Protein AF-Q8DTS2-F1 (afdb_monomer_lite)

Sequence (85 aa):
MTVSFEGVSYVSTSFVNSAFIHLLENFIFNTIKAKLSFIKSTIQINKLIKERFVFESLPSCLRNFPISLYCKNSEQIGAAQSFLL

InterPro domains:
  IPR025474 Domain of unknown function DUF4325 [PF14213] (2-40)

pLDDT: mean 76.59, std 16.84, range [37.47, 96.38]

Organism: Streptococcus mutans serotype c (strain ATCC 700610 / UA159) (NCBI:txid210007)

Foldseek 3Di:
DEDECVVPPDDDLVRLCVPPLVVVVPDQLVVCVVVYYYPNDDPVVVVSNVLVSVLSNDDPVCNVDDSVVQDDDPPDSPPVVVVPD

Radius of gyration: 13.73 Å; chains: 1; bounding box: 32×29×27 Å

Structure (mmCIF, N/CA/C/O backbone):
data_AF-Q8DTS2-F1
#
_entry.id   AF-Q8DTS2-F1
#
loop_
_atom_site.group_PDB
_atom_site.id
_atom_site.type_symbol
_atom_site.label_atom_id
_atom_site.label_alt_id
_atom_site.label_comp_id
_atom_site.label_asym_id
_atom_site.label_entity_id
_atom_site.label_seq_id
_atom_site.pdbx_PDB_ins_code
_atom_site.Cartn_x
_atom_site.Cartn_y
_atom_site.Cartn_z
_atom_site.occupancy
_atom_site.B_iso_or_equiv
_atom_site.auth_seq_id
_atom_site.auth_comp_id
_atom_site.auth_asym_id
_atom_site.auth_atom_id
_atom_site.pdbx_PDB_model_num
ATOM 1 N N . MET A 1 1 ? -10.300 -6.305 -8.997 1.00 86.06 1 MET A N 1
ATOM 2 C CA . MET A 1 1 ? -10.133 -7.329 -7.945 1.00 86.06 1 MET A CA 1
ATOM 3 C C . MET A 1 1 ? -9.986 -6.622 -6.614 1.00 86.06 1 MET A C 1
ATOM 5 O O . MET A 1 1 ? -9.345 -5.578 -6.558 1.00 86.06 1 MET A O 1
ATOM 9 N N . THR A 1 2 ? -10.602 -7.161 -5.568 1.00 89.81 2 THR A N 1
ATOM 10 C CA . THR A 1 2 ? -10.743 -6.455 -4.294 1.00 89.81 2 THR A CA 1
ATOM 11 C C . THR A 1 2 ? -10.173 -7.291 -3.159 1.00 89.81 2 THR A C 1
ATOM 13 O O . THR A 1 2 ? -10.470 -8.479 -3.068 1.00 89.81 2 THR A O 1
ATOM 16 N N . VAL A 1 3 ? -9.370 -6.667 -2.300 1.00 89.50 3 VAL A N 1
ATOM 17 C CA . VAL A 1 3 ? -8.797 -7.278 -1.097 1.00 89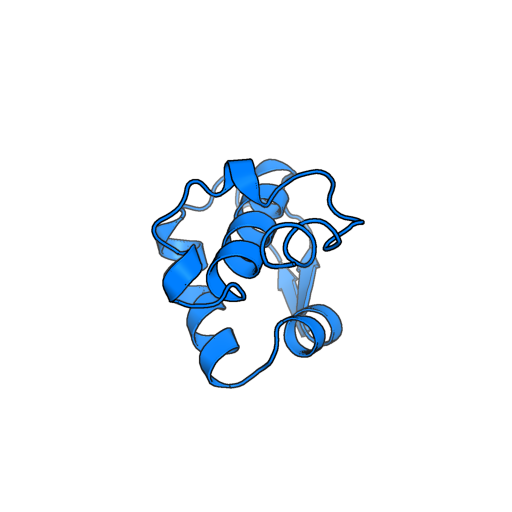.50 3 VAL A CA 1
ATOM 18 C C . VAL A 1 3 ? -9.441 -6.622 0.121 1.00 89.50 3 VAL A C 1
ATOM 20 O O . VAL A 1 3 ? -9.370 -5.403 0.287 1.00 89.50 3 VAL A O 1
ATOM 23 N N . SER A 1 4 ? -10.105 -7.431 0.945 1.00 93.12 4 SER A N 1
ATOM 24 C CA . SER A 1 4 ? -10.779 -6.984 2.166 1.00 93.12 4 SER A CA 1
ATOM 25 C C . SER A 1 4 ? -9.881 -7.179 3.381 1.00 93.12 4 SER A C 1
ATOM 27 O O . SER A 1 4 ? -9.336 -8.263 3.567 1.00 93.12 4 SER A O 1
ATOM 29 N N . PHE A 1 5 ? -9.775 -6.151 4.221 1.00 93.81 5 PHE A N 1
ATOM 30 C CA . PHE A 1 5 ? -9.099 -6.209 5.524 1.00 93.81 5 PHE A CA 1
ATOM 31 C C . PHE A 1 5 ? -10.085 -6.273 6.699 1.00 93.81 5 PHE A C 1
ATOM 33 O O . PHE A 1 5 ? -9.776 -5.859 7.813 1.00 93.81 5 PHE A O 1
ATOM 40 N N . GLU A 1 6 ? -11.290 -6.789 6.461 1.00 96.31 6 GLU A N 1
ATOM 41 C CA . GLU A 1 6 ? -12.296 -6.958 7.507 1.00 96.31 6 GLU A CA 1
ATOM 42 C C . GLU A 1 6 ? -11.765 -7.784 8.683 1.00 96.31 6 GLU A C 1
ATOM 44 O O . GLU A 1 6 ? -11.234 -8.876 8.499 1.00 96.31 6 GLU A O 1
ATOM 49 N N . GLY A 1 7 ? -11.886 -7.241 9.897 1.00 96.38 7 GLY A N 1
ATOM 50 C CA . GLY A 1 7 ? -11.363 -7.874 11.110 1.00 96.38 7 GLY A CA 1
ATOM 51 C C . GLY A 1 7 ? -9.837 -7.812 11.266 1.00 96.38 7 GLY A C 1
ATOM 52 O O . GLY A 1 7 ? -9.324 -8.261 12.288 1.00 96.38 7 GLY A O 1
ATOM 53 N N . VAL A 1 8 ? -9.101 -7.229 10.312 1.00 94.44 8 VAL A N 1
ATOM 54 C CA . VAL A 1 8 ? -7.641 -7.085 10.381 1.00 94.44 8 VAL A CA 1
ATOM 55 C C . VAL A 1 8 ? -7.282 -5.706 10.927 1.00 94.44 8 VAL A C 1
ATOM 57 O O . VAL A 1 8 ? -7.413 -4.686 10.251 1.00 94.44 8 VAL A O 1
ATOM 60 N N . SER A 1 9 ? -6.794 -5.669 12.165 1.00 92.62 9 SER A N 1
ATOM 61 C CA . SER A 1 9 ? -6.396 -4.426 12.835 1.00 92.62 9 SER A CA 1
ATOM 62 C C . SER A 1 9 ? -4.990 -3.952 12.455 1.00 92.62 9 SER A C 1
ATOM 64 O O . SER A 1 9 ? -4.717 -2.752 12.495 1.00 92.62 9 SER A O 1
ATOM 66 N N . TYR A 1 10 ? -4.106 -4.871 12.059 1.00 91.94 10 TYR A N 1
ATOM 67 C CA . TYR A 1 10 ? -2.698 -4.594 11.792 1.00 91.94 10 TYR A CA 1
ATOM 68 C C . TYR A 1 10 ? -2.127 -5.514 10.709 1.00 91.94 10 TYR A C 1
ATOM 70 O O . TYR A 1 10 ? -2.447 -6.700 10.657 1.00 91.94 1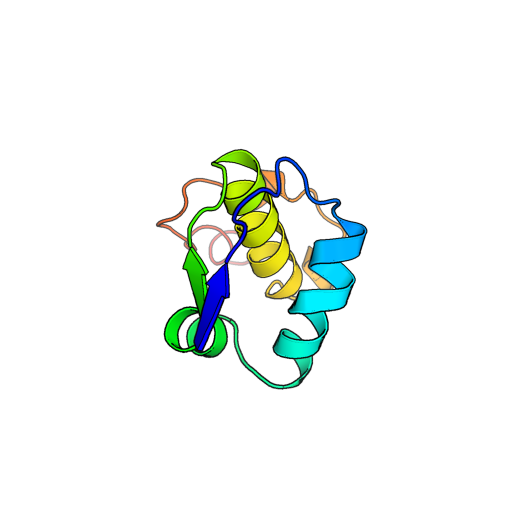0 TYR A O 1
ATOM 78 N N . VAL A 1 11 ? -1.224 -4.973 9.886 1.00 90.38 11 VAL A N 1
ATOM 79 C CA . VAL A 1 11 ? -0.352 -5.753 9.000 1.00 90.38 11 VAL A CA 1
ATOM 80 C C . VAL A 1 11 ? 1.090 -5.278 9.121 1.00 9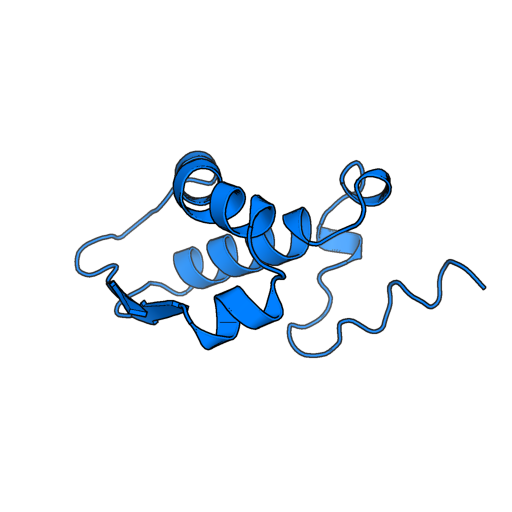0.38 11 VAL A C 1
ATOM 82 O O . VAL A 1 11 ? 1.357 -4.084 9.268 1.00 90.38 11 VAL A O 1
ATOM 85 N N . SER A 1 12 ? 2.03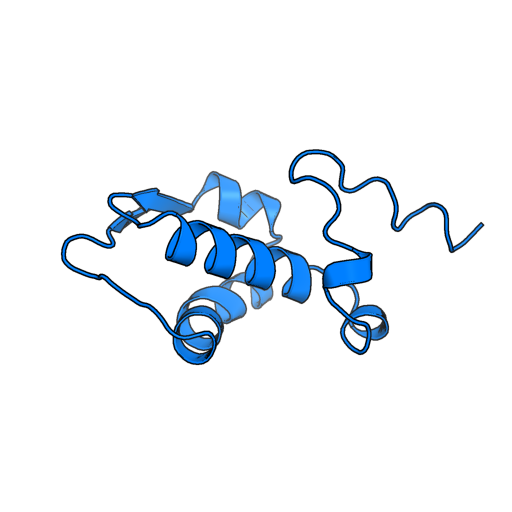1 -6.216 9.042 1.00 90.31 12 SER A N 1
ATOM 86 C CA . SER A 1 12 ? 3.455 -5.903 9.065 1.00 90.31 12 SER A CA 1
ATOM 87 C C . SER A 1 12 ? 3.957 -5.467 7.688 1.00 90.31 12 SER A C 1
ATOM 89 O O . SER A 1 12 ? 3.393 -5.801 6.645 1.00 90.31 12 SER A O 1
ATOM 91 N N . THR A 1 13 ? 5.102 -4.781 7.677 1.00 85.50 13 THR A N 1
ATOM 92 C CA . THR A 1 13 ? 5.850 -4.518 6.438 1.00 85.50 13 THR A CA 1
ATOM 93 C C . THR A 1 13 ? 6.165 -5.814 5.683 1.00 85.50 13 THR A C 1
ATOM 95 O O . THR A 1 13 ? 6.010 -5.862 4.470 1.00 85.50 13 THR A O 1
ATOM 98 N N . SER A 1 14 ? 6.604 -6.868 6.382 1.00 87.50 14 SER A N 1
ATOM 99 C CA . SER A 1 14 ? 6.987 -8.137 5.750 1.00 87.50 14 SER A CA 1
ATOM 100 C C . SER A 1 14 ? 5.815 -8.816 5.041 1.00 87.50 14 SER A C 1
ATOM 102 O O . SER A 1 14 ? 6.000 -9.380 3.962 1.00 87.50 14 SER A O 1
ATOM 104 N N . PHE A 1 15 ? 4.608 -8.707 5.603 1.00 89.38 15 PHE A N 1
ATOM 105 C CA . PHE A 1 15 ? 3.385 -9.181 4.967 1.00 89.38 15 PHE A CA 1
ATOM 106 C C . PHE A 1 15 ? 3.104 -8.415 3.673 1.00 89.38 15 PHE A C 1
ATOM 108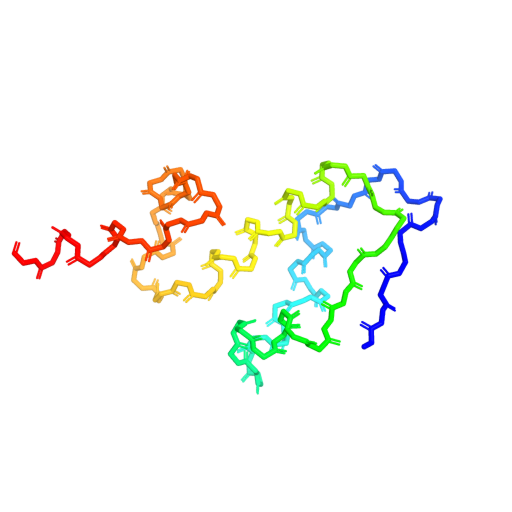 O O . PHE A 1 15 ? 2.944 -9.031 2.622 1.00 89.38 15 PHE A O 1
ATOM 115 N N . VAL A 1 16 ? 3.101 -7.076 3.733 1.00 85.81 16 VAL A N 1
ATOM 116 C CA . VAL A 1 16 ? 2.859 -6.223 2.556 1.00 85.81 16 VAL A CA 1
ATOM 117 C C . VAL A 1 16 ? 3.887 -6.515 1.464 1.00 85.81 16 VAL A C 1
ATOM 119 O O . VAL A 1 16 ? 3.522 -6.671 0.300 1.00 85.81 16 VAL A O 1
ATOM 122 N N . ASN A 1 17 ? 5.153 -6.664 1.852 1.00 84.19 17 ASN A N 1
ATOM 123 C CA . ASN A 1 17 ? 6.230 -6.970 0.927 1.00 84.19 17 ASN A CA 1
ATOM 124 C C . ASN A 1 17 ? 5.993 -8.303 0.206 1.00 84.19 17 ASN A C 1
ATOM 126 O O . ASN A 1 17 ? 5.969 -8.363 -1.019 1.00 84.19 17 ASN A O 1
ATOM 130 N N . SER A 1 18 ? 5.735 -9.362 0.967 1.00 84.94 18 SER A N 1
ATOM 131 C CA . SER A 1 18 ? 5.571 -10.706 0.406 1.00 84.94 18 SER A CA 1
ATOM 132 C C . SER A 1 18 ? 4.314 -10.827 -0.464 1.00 84.94 18 SER A C 1
ATOM 134 O O . SER A 1 18 ? 4.345 -11.479 -1.506 1.00 84.94 18 SER A O 1
ATOM 136 N N . ALA A 1 19 ? 3.216 -10.179 -0.058 1.00 84.25 19 ALA A N 1
ATOM 137 C CA . ALA A 1 19 ? 1.926 -10.278 -0.736 1.00 84.25 19 ALA A CA 1
ATOM 138 C C . ALA A 1 19 ? 1.832 -9.421 -2.007 1.00 84.25 19 ALA A C 1
ATOM 140 O O . ALA A 1 19 ? 1.137 -9.804 -2.948 1.00 84.25 19 ALA A O 1
ATOM 141 N N . PHE A 1 20 ? 2.492 -8.258 -2.038 1.00 76.50 20 PHE A N 1
ATOM 142 C CA . PHE A 1 20 ? 2.236 -7.253 -3.072 1.00 76.50 20 PHE A CA 1
ATOM 143 C C . PHE A 1 20 ? 3.452 -6.877 -3.923 1.00 76.50 20 PHE A C 1
ATOM 145 O O . PHE A 1 20 ? 3.251 -6.388 -5.033 1.00 76.50 20 PHE A O 1
ATOM 152 N N . ILE A 1 21 ? 4.692 -7.125 -3.484 1.00 76.25 21 ILE A N 1
ATOM 153 C CA . ILE A 1 21 ? 5.882 -6.753 -4.278 1.00 76.25 21 ILE A CA 1
ATOM 154 C C . ILE A 1 21 ? 6.055 -7.655 -5.493 1.00 76.25 21 ILE A C 1
ATOM 156 O O . ILE A 1 21 ? 6.363 -7.150 -6.564 1.00 76.25 21 ILE A O 1
ATOM 160 N N . HIS A 1 22 ? 5.746 -8.949 -5.390 1.00 79.88 22 HIS A N 1
ATOM 161 C CA . HIS A 1 22 ? 5.766 -9.852 -6.549 1.00 79.88 22 HIS A CA 1
ATOM 162 C C . HIS A 1 22 ? 4.818 -9.396 -7.680 1.00 79.88 22 HIS A C 1
ATOM 164 O O . HIS A 1 22 ? 4.998 -9.748 -8.845 1.00 79.88 22 HIS A O 1
ATOM 170 N N . LEU A 1 23 ? 3.813 -8.560 -7.377 1.00 79.00 23 LEU A N 1
ATOM 171 C CA . LEU A 1 23 ? 2.968 -7.952 -8.409 1.00 79.00 23 LEU A CA 1
ATOM 172 C C . LEU A 1 23 ? 3.742 -6.933 -9.255 1.00 79.00 23 LEU A C 1
ATOM 174 O O . LEU A 1 23 ? 3.432 -6.774 -10.432 1.00 79.00 23 LEU A O 1
ATOM 178 N N . LEU A 1 24 ? 4.747 -6.267 -8.683 1.00 77.75 2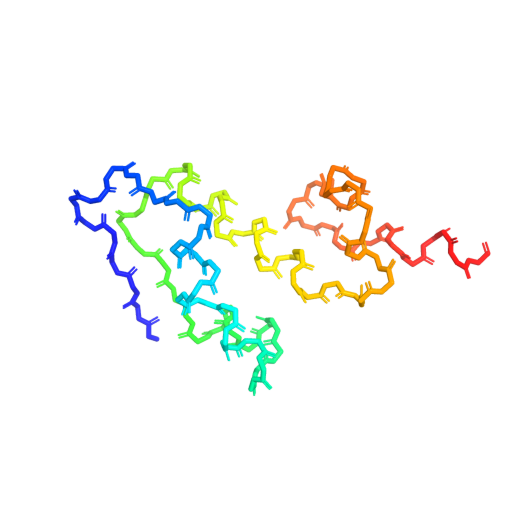4 LEU A N 1
ATOM 179 C CA . LEU A 1 24 ? 5.589 -5.290 -9.377 1.00 77.75 24 LEU A CA 1
ATOM 180 C C . LEU A 1 24 ? 6.606 -5.939 -10.323 1.00 77.75 24 LEU A C 1
ATOM 182 O O . LEU A 1 24 ? 7.104 -5.262 -11.216 1.00 77.75 24 LEU A O 1
ATOM 186 N N . GLU A 1 25 ? 6.867 -7.242 -10.191 1.00 80.94 25 GLU A N 1
ATOM 187 C CA . GLU A 1 25 ? 7.672 -7.994 -11.166 1.00 80.94 25 GLU A CA 1
ATOM 188 C C . GLU A 1 25 ? 6.956 -8.122 -12.517 1.00 80.94 25 GLU A C 1
ATOM 190 O O . GLU A 1 25 ? 7.594 -8.166 -13.564 1.00 80.94 25 GLU A O 1
ATOM 195 N N . ASN A 1 26 ? 5.620 -8.160 -12.494 1.00 82.69 26 ASN A N 1
ATOM 196 C CA . ASN A 1 26 ? 4.793 -8.453 -13.666 1.00 82.69 26 ASN A CA 1
ATOM 197 C C . ASN A 1 26 ? 3.968 -7.247 -14.141 1.00 82.69 26 ASN A C 1
ATOM 199 O O . ASN A 1 26 ? 3.473 -7.236 -15.270 1.00 82.69 26 ASN A O 1
ATOM 203 N N . PHE A 1 27 ? 3.783 -6.232 -13.291 1.00 82.50 27 PHE A N 1
ATOM 204 C CA . PHE A 1 27 ? 2.916 -5.091 -13.568 1.00 82.50 27 PHE A CA 1
ATOM 205 C C . PHE A 1 27 ? 3.537 -3.776 -13.100 1.00 82.50 27 PHE A C 1
ATOM 207 O O . PHE A 1 27 ? 4.024 -3.656 -11.981 1.00 82.50 27 PHE A O 1
ATOM 214 N N . ILE A 1 28 ? 3.410 -2.731 -13.920 1.00 80.88 28 ILE A N 1
ATOM 215 C CA . ILE A 1 28 ? 3.722 -1.366 -13.487 1.00 80.88 28 ILE A CA 1
ATOM 216 C C . ILE A 1 28 ? 2.705 -0.884 -12.442 1.00 80.88 28 ILE A C 1
ATOM 218 O O . ILE A 1 28 ? 1.527 -1.255 -12.471 1.00 80.88 28 ILE A O 1
ATOM 222 N N . PHE A 1 29 ? 3.140 0.001 -11.542 1.00 77.31 29 PHE A N 1
ATOM 223 C CA . PHE A 1 29 ? 2.339 0.474 -10.407 1.00 77.31 29 PHE A CA 1
ATOM 224 C C . PHE A 1 29 ? 0.934 0.974 -10.797 1.00 77.31 29 PHE A C 1
ATOM 226 O O . PHE A 1 29 ? -0.058 0.607 -10.162 1.00 77.31 29 PHE A O 1
ATOM 233 N N . ASN A 1 30 ? 0.820 1.744 -11.884 1.00 79.75 30 ASN A N 1
ATOM 234 C CA . ASN A 1 30 ? -0.469 2.254 -12.364 1.00 79.75 30 ASN A CA 1
ATOM 235 C C . ASN A 1 30 ? -1.447 1.131 -12.745 1.00 79.75 30 ASN A C 1
ATOM 237 O O . ASN A 1 30 ? -2.645 1.243 -12.481 1.00 79.75 30 ASN A O 1
ATOM 241 N N . THR A 1 31 ? -0.953 0.027 -13.310 1.00 84.25 31 THR A N 1
ATOM 242 C CA . THR A 1 31 ? -1.777 -1.138 -13.653 1.00 84.25 31 THR A CA 1
ATOM 243 C C . THR A 1 31 ? -2.287 -1.842 -12.401 1.00 84.25 31 THR A C 1
ATOM 245 O O . THR A 1 31 ? -3.457 -2.222 -12.350 1.00 84.25 31 THR A O 1
ATOM 248 N N . ILE A 1 32 ? -1.445 -1.979 -11.374 1.00 83.69 32 ILE A N 1
ATOM 249 C CA . ILE A 1 32 ? -1.844 -2.575 -10.093 1.00 83.69 32 ILE A CA 1
ATOM 250 C C . ILE A 1 32 ? -2.917 -1.711 -9.433 1.00 83.69 32 ILE A C 1
ATOM 252 O O . ILE A 1 32 ? -3.961 -2.228 -9.046 1.00 83.69 32 ILE A O 1
ATOM 256 N N . LYS A 1 33 ? -2.714 -0.390 -9.389 1.00 82.62 33 LYS A N 1
ATOM 257 C CA . LYS A 1 33 ? -3.682 0.564 -8.829 1.00 82.62 33 LYS A CA 1
ATOM 258 C C . LYS A 1 33 ? -5.039 0.520 -9.543 1.00 82.62 33 LYS A C 1
ATOM 260 O O . LYS A 1 33 ? -6.067 0.663 -8.891 1.00 82.62 33 LYS A O 1
ATOM 265 N N . ALA A 1 34 ? -5.055 0.313 -10.860 1.00 86.94 34 ALA A N 1
ATOM 266 C CA . ALA A 1 34 ? -6.294 0.201 -11.631 1.00 86.94 34 ALA A CA 1
ATOM 267 C C . ALA A 1 34 ? -7.018 -1.142 -11.420 1.00 86.94 34 ALA A C 1
ATOM 269 O O . ALA A 1 34 ? -8.244 -1.205 -11.495 1.00 86.94 34 ALA A O 1
ATOM 270 N N . LYS A 1 35 ? -6.275 -2.228 -11.172 1.00 88.44 35 LYS A N 1
ATOM 271 C CA . LYS A 1 35 ? -6.834 -3.585 -11.057 1.00 88.44 35 LYS A CA 1
ATOM 272 C C . LYS A 1 35 ? -7.136 -4.012 -9.623 1.00 88.44 35 LYS A C 1
ATOM 274 O O . LYS A 1 35 ? -7.949 -4.924 -9.439 1.00 88.44 35 LYS A O 1
ATOM 279 N N . LEU A 1 36 ? -6.494 -3.402 -8.632 1.00 87.88 36 LEU A N 1
ATOM 280 C CA . LEU A 1 36 ? -6.522 -3.830 -7.239 1.00 87.88 36 LEU A CA 1
ATOM 281 C C . LEU A 1 36 ? -7.091 -2.724 -6.348 1.00 87.88 36 LEU A C 1
ATOM 283 O O . LEU A 1 36 ? -6.654 -1.577 -6.392 1.00 87.88 36 LEU A O 1
ATOM 287 N N . SER A 1 37 ? -8.079 -3.070 -5.531 1.00 88.75 37 SER A N 1
ATOM 288 C CA . SER A 1 37 ? -8.698 -2.150 -4.575 1.00 88.75 37 SER A CA 1
ATOM 289 C C . SER A 1 37 ? -8.665 -2.741 -3.174 1.00 88.75 37 SER A C 1
ATOM 291 O O . SER A 1 37 ? -8.934 -3.928 -2.990 1.00 88.75 37 SER A O 1
ATOM 293 N N . PHE A 1 38 ? -8.352 -1.906 -2.187 1.00 89.94 38 PHE A N 1
ATOM 294 C CA . PHE A 1 38 ? -8.306 -2.287 -0.779 1.00 89.94 38 PHE A CA 1
ATOM 295 C C . PHE A 1 38 ? -9.547 -1.743 -0.074 1.00 89.94 38 PHE A C 1
ATOM 297 O O . PHE A 1 38 ? -9.800 -0.539 -0.120 1.00 89.94 38 PHE A O 1
ATOM 304 N N . ILE A 1 39 ? -10.328 -2.626 0.548 1.00 93.44 39 ILE A N 1
ATOM 305 C CA . ILE A 1 39 ? -11.567 -2.268 1.254 1.00 93.44 39 ILE A CA 1
ATOM 306 C C . ILE A 1 39 ? -11.507 -2.710 2.712 1.00 93.44 39 ILE A C 1
ATOM 308 O O . ILE A 1 39 ? -10.731 -3.598 3.069 1.00 93.44 39 ILE A O 1
ATOM 312 N N . LYS A 1 40 ? -12.359 -2.102 3.549 1.00 95.81 40 LYS A N 1
ATOM 313 C CA . LYS A 1 40 ? -12.463 -2.399 4.990 1.00 95.81 40 LYS A CA 1
ATOM 314 C C . LYS A 1 40 ? -11.100 -2.365 5.710 1.00 95.81 40 LYS A C 1
ATOM 316 O O . LYS A 1 40 ? -10.880 -3.094 6.665 1.00 95.81 40 LYS A O 1
ATOM 321 N N . SER A 1 41 ? -10.184 -1.524 5.231 1.00 93.12 41 SER A N 1
ATOM 322 C CA . SER A 1 41 ? -8.842 -1.323 5.775 1.00 93.12 41 SER A CA 1
ATOM 323 C C . SER A 1 41 ? -8.783 -0.118 6.703 1.00 93.12 41 SER A C 1
ATOM 325 O O . SER A 1 41 ? -9.523 0.856 6.551 1.00 93.12 41 SER A O 1
ATOM 327 N N . THR A 1 42 ? -7.849 -0.154 7.650 1.00 93.69 42 THR A N 1
ATOM 328 C CA . THR A 1 42 ? -7.565 0.998 8.509 1.00 93.69 42 THR A CA 1
ATOM 329 C C . THR A 1 42 ? -6.685 2.021 7.782 1.00 93.69 42 THR A C 1
ATOM 331 O O . THR A 1 42 ? -5.996 1.710 6.806 1.00 93.69 42 THR A O 1
ATOM 334 N N . ILE A 1 43 ? -6.657 3.261 8.282 1.00 91.25 43 ILE A N 1
ATOM 335 C CA . ILE A 1 43 ? -5.782 4.326 7.755 1.00 91.25 43 ILE A CA 1
ATOM 336 C C . ILE A 1 43 ? -4.309 3.897 7.792 1.00 91.25 43 ILE A C 1
ATOM 338 O O . ILE A 1 43 ? -3.568 4.163 6.848 1.00 91.25 43 ILE A O 1
ATOM 342 N N . GLN A 1 44 ? -3.894 3.201 8.853 1.00 90.50 44 GLN A N 1
ATOM 343 C CA . GLN A 1 44 ? -2.519 2.729 9.025 1.00 90.50 44 GLN A CA 1
ATOM 344 C C . GLN A 1 44 ? -2.140 1.701 7.955 1.00 90.50 44 GLN A C 1
ATOM 346 O O . GLN A 1 44 ? -1.095 1.834 7.322 1.00 90.50 44 GLN A O 1
ATOM 351 N N . ILE A 1 45 ? -3.019 0.728 7.698 1.00 91.44 45 ILE A N 1
ATOM 352 C CA . ILE A 1 45 ? -2.827 -0.286 6.653 1.00 91.44 45 ILE A CA 1
ATOM 353 C C . ILE A 1 45 ? -2.753 0.383 5.276 1.00 91.44 45 ILE A C 1
ATOM 355 O O . ILE A 1 45 ? -1.833 0.120 4.504 1.00 91.44 45 ILE A O 1
ATOM 359 N N . ASN A 1 46 ? -3.669 1.311 4.990 1.00 90.12 46 ASN A N 1
ATOM 360 C CA . ASN A 1 46 ? -3.675 2.050 3.727 1.00 90.12 46 ASN A CA 1
ATOM 361 C C . ASN A 1 46 ? -2.398 2.867 3.519 1.00 90.12 46 ASN A C 1
ATOM 363 O O . ASN A 1 46 ? -1.873 2.914 2.406 1.00 90.12 46 ASN A O 1
ATOM 367 N N . LYS A 1 47 ? -1.901 3.510 4.578 1.00 88.12 47 LYS A N 1
ATOM 368 C CA . LYS A 1 47 ? -0.646 4.259 4.546 1.00 88.12 47 LYS A CA 1
ATOM 369 C C . LYS A 1 47 ? 0.533 3.329 4.260 1.00 88.12 47 LYS A C 1
ATOM 371 O O . LYS A 1 47 ? 1.269 3.584 3.312 1.00 88.12 47 LYS A O 1
ATOM 376 N N . LEU A 1 48 ? 0.643 2.223 4.996 1.00 88.00 48 LEU A N 1
ATOM 377 C CA . LEU A 1 48 ? 1.729 1.256 4.833 1.00 88.00 48 LEU A CA 1
ATOM 378 C C . LEU A 1 48 ? 1.769 0.672 3.416 1.00 88.00 48 LEU A C 1
ATOM 380 O O . LEU A 1 48 ? 2.826 0.630 2.793 1.00 88.00 48 LEU A O 1
ATOM 384 N N . ILE A 1 49 ? 0.618 0.251 2.886 1.00 87.19 49 ILE A N 1
ATOM 385 C CA . ILE A 1 49 ? 0.522 -0.299 1.530 1.00 87.19 49 ILE A CA 1
ATOM 386 C C . ILE A 1 49 ? 0.990 0.737 0.499 1.00 87.19 49 ILE A C 1
ATOM 388 O O . ILE A 1 49 ? 1.835 0.428 -0.341 1.00 87.19 49 ILE A O 1
ATOM 392 N N . LYS A 1 50 ? 0.493 1.978 0.581 1.00 83.81 50 LYS A N 1
ATOM 393 C CA . LYS A 1 50 ? 0.886 3.056 -0.341 1.00 83.81 50 LYS A CA 1
ATOM 394 C C . LYS A 1 50 ? 2.386 3.339 -0.289 1.00 83.81 50 LYS A C 1
ATOM 396 O O . LYS A 1 50 ? 3.011 3.429 -1.340 1.00 83.81 50 LYS A O 1
ATOM 401 N N . GLU A 1 51 ? 2.957 3.455 0.907 1.00 83.69 51 GLU A N 1
ATOM 402 C CA . GLU A 1 51 ? 4.388 3.723 1.091 1.00 83.69 51 GLU A CA 1
ATOM 403 C C . GLU A 1 51 ? 5.255 2.627 0.465 1.00 83.69 51 GLU A C 1
ATOM 405 O O . GLU A 1 51 ? 6.230 2.933 -0.221 1.00 83.69 51 GLU A O 1
ATOM 410 N N . ARG A 1 52 ? 4.874 1.355 0.635 1.00 84.69 52 ARG A N 1
ATOM 411 C CA . ARG A 1 52 ? 5.624 0.224 0.071 1.00 84.69 52 ARG A CA 1
ATOM 412 C C . ARG A 1 52 ? 5.543 0.156 -1.444 1.00 84.69 52 ARG A C 1
ATOM 414 O O . ARG A 1 52 ? 6.569 -0.030 -2.088 1.00 84.69 52 ARG A O 1
ATOM 421 N N . PHE A 1 53 ? 4.364 0.376 -2.017 1.00 81.62 53 PHE A N 1
ATOM 422 C CA . PHE A 1 53 ? 4.228 0.421 -3.470 1.00 81.62 53 PHE A CA 1
ATOM 423 C C . PHE A 1 53 ? 5.028 1.560 -4.105 1.00 81.62 53 PHE A C 1
ATOM 425 O O . PHE A 1 53 ? 5.674 1.351 -5.129 1.00 81.62 53 PHE A O 1
ATOM 432 N N . VAL A 1 54 ? 4.999 2.752 -3.499 1.00 79.06 54 VAL A N 1
ATOM 433 C CA . VAL A 1 54 ? 5.797 3.886 -3.980 1.00 79.06 54 VAL A CA 1
ATOM 434 C C . VAL A 1 54 ? 7.277 3.534 -3.915 1.00 79.06 54 VAL A C 1
ATOM 436 O O . VAL A 1 54 ? 7.960 3.670 -4.924 1.00 79.06 54 VAL A O 1
ATOM 439 N N . PHE A 1 55 ? 7.751 3.020 -2.777 1.00 80.81 55 PHE A N 1
ATOM 440 C CA . PHE A 1 55 ? 9.154 2.655 -2.589 1.00 80.81 55 PHE A CA 1
ATOM 441 C C . PHE A 1 55 ? 9.656 1.637 -3.617 1.00 80.81 55 PHE A C 1
ATOM 443 O O . PHE A 1 55 ? 10.718 1.829 -4.199 1.00 80.81 55 PHE A O 1
ATOM 450 N N . GLU A 1 56 ? 8.889 0.583 -3.882 1.00 77.94 56 GLU A N 1
ATOM 451 C CA . GLU A 1 56 ? 9.307 -0.456 -4.828 1.00 77.94 56 GLU A CA 1
ATOM 452 C C . GLU A 1 56 ? 9.214 -0.016 -6.290 1.00 77.94 56 GLU A C 1
ATOM 454 O O . GLU A 1 56 ? 9.961 -0.510 -7.132 1.00 77.94 56 GLU A O 1
ATOM 459 N N . SER A 1 57 ? 8.347 0.955 -6.592 1.00 77.00 57 SER A N 1
ATOM 460 C CA . SER A 1 57 ? 8.292 1.578 -7.919 1.00 77.00 57 SER A CA 1
ATOM 461 C C . SER A 1 57 ? 9.466 2.523 -8.205 1.00 77.00 57 SER A C 1
ATOM 463 O O . SER A 1 57 ? 9.642 2.939 -9.352 1.00 77.00 57 SER A O 1
ATOM 465 N N . LEU A 1 58 ? 10.267 2.878 -7.190 1.00 78.19 58 LEU A N 1
ATOM 466 C CA . LEU A 1 58 ? 11.452 3.706 -7.385 1.00 78.19 58 LEU A CA 1
ATOM 467 C C . LEU A 1 58 ? 12.558 2.922 -8.112 1.00 78.19 58 LEU A C 1
ATOM 469 O O . LEU A 1 58 ? 12.731 1.721 -7.883 1.00 78.19 58 LEU A O 1
ATOM 473 N N . PRO A 1 59 ? 13.380 3.608 -8.929 1.00 77.50 59 PRO A N 1
ATOM 474 C CA . PRO A 1 59 ? 14.628 3.054 -9.433 1.00 77.50 59 PRO A CA 1
ATOM 475 C C . PRO A 1 59 ? 15.475 2.450 -8.309 1.00 77.50 59 PRO A C 1
ATOM 477 O O . PRO A 1 59 ? 15.562 3.007 -7.213 1.00 77.50 59 PRO A O 1
ATOM 480 N N . SER A 1 60 ? 16.155 1.338 -8.595 1.00 75.94 60 SER A N 1
ATOM 481 C CA . SER A 1 60 ? 16.976 0.618 -7.612 1.00 75.94 60 SER A CA 1
ATOM 482 C C . SER A 1 60 ? 18.026 1.502 -6.933 1.00 75.94 60 SER A C 1
ATOM 484 O O . SER A 1 60 ? 18.291 1.327 -5.747 1.00 75.94 60 SER A O 1
ATOM 486 N N . CYS A 1 61 ? 18.562 2.494 -7.648 1.00 73.69 61 CYS A N 1
ATOM 487 C CA . CYS A 1 61 ? 19.512 3.470 -7.116 1.00 73.69 61 CYS A CA 1
ATOM 488 C C . CYS A 1 61 ? 18.921 4.397 -6.039 1.00 73.69 61 CYS A C 1
ATOM 490 O O . CYS A 1 61 ? 19.668 4.900 -5.205 1.00 73.69 61 CYS A O 1
ATOM 492 N N . LEU A 1 62 ? 17.600 4.597 -6.014 1.00 75.50 62 LEU A N 1
ATOM 493 C CA . LEU A 1 62 ? 16.917 5.442 -5.030 1.00 75.50 62 LEU A CA 1
ATOM 494 C C . LEU A 1 62 ? 16.439 4.658 -3.796 1.00 75.50 62 LEU A C 1
ATOM 496 O O . LEU A 1 62 ? 16.115 5.259 -2.775 1.00 75.50 62 LEU A O 1
ATOM 500 N N . ARG A 1 63 ? 16.442 3.318 -3.839 1.00 72.88 63 ARG A N 1
ATOM 501 C CA . ARG A 1 63 ? 15.962 2.470 -2.728 1.00 72.88 63 ARG A CA 1
ATOM 502 C C . ARG A 1 63 ? 16.864 2.477 -1.488 1.00 72.88 63 ARG A C 1
ATOM 504 O O . ARG A 1 63 ? 16.416 2.090 -0.415 1.00 72.88 63 ARG A O 1
ATOM 511 N N . ASN A 1 64 ? 18.101 2.958 -1.608 1.00 74.44 64 ASN A N 1
ATOM 512 C CA . ASN A 1 64 ? 19.011 3.132 -0.468 1.00 74.44 64 ASN A CA 1
ATOM 513 C C . ASN A 1 64 ? 18.806 4.465 0.270 1.00 74.44 64 ASN A C 1
ATOM 515 O O . ASN A 1 64 ? 19.471 4.719 1.273 1.00 74.44 64 ASN A O 1
ATOM 519 N N . PHE A 1 65 ? 17.904 5.319 -0.217 1.00 68.31 65 PHE A N 1
ATOM 520 C CA . PHE A 1 65 ? 17.622 6.615 0.382 1.00 68.31 65 PHE A CA 1
ATOM 521 C C . PHE A 1 65 ? 16.342 6.577 1.232 1.00 68.31 65 PHE A C 1
ATOM 523 O O . PHE A 1 65 ? 15.408 5.829 0.929 1.00 68.31 65 PHE A O 1
ATOM 530 N N . PRO A 1 66 ? 16.266 7.395 2.299 1.00 69.69 66 PRO A N 1
ATOM 531 C CA . PRO A 1 66 ? 15.073 7.509 3.130 1.00 69.69 66 PRO A CA 1
ATOM 532 C C . PRO A 1 66 ? 13.800 7.785 2.317 1.00 69.69 66 PRO A C 1
ATOM 534 O O . PRO A 1 66 ? 13.737 8.745 1.553 1.00 69.69 66 PRO A O 1
ATOM 537 N N . ILE A 1 67 ? 12.738 7.008 2.559 1.00 65.94 67 ILE A N 1
ATOM 538 C CA . ILE A 1 67 ? 11.418 7.183 1.916 1.00 65.94 67 ILE A CA 1
ATOM 539 C C . ILE A 1 67 ? 10.859 8.601 2.134 1.00 65.94 67 ILE A C 1
ATOM 541 O O . ILE A 1 67 ? 10.182 9.151 1.264 1.00 65.94 67 ILE A O 1
ATOM 545 N N . SER A 1 68 ? 11.189 9.232 3.267 1.00 65.19 68 SER A N 1
ATOM 546 C CA . SER A 1 68 ? 10.792 10.607 3.595 1.00 65.19 68 SER A CA 1
ATOM 547 C C . SER A 1 68 ? 11.271 11.657 2.587 1.00 65.19 68 SER A C 1
ATOM 549 O O . SER A 1 68 ? 10.671 12.727 2.518 1.00 65.19 68 SER A O 1
ATOM 551 N N . LEU A 1 69 ? 12.306 11.365 1.792 1.00 65.12 69 LEU A N 1
ATOM 552 C CA . LEU A 1 69 ? 12.803 12.261 0.742 1.00 65.12 69 LEU A CA 1
ATOM 553 C C . LEU A 1 69 ? 11.906 12.274 -0.502 1.00 65.12 69 LEU A C 1
ATOM 555 O O . LEU A 1 69 ? 11.900 13.256 -1.238 1.00 65.12 69 LEU A O 1
ATOM 559 N N . TYR A 1 70 ? 11.133 11.210 -0.724 1.00 61.59 70 TYR A N 1
ATOM 560 C CA . TYR A 1 70 ? 10.274 11.051 -1.904 1.00 61.59 70 TYR A CA 1
ATOM 561 C C . TYR A 1 70 ? 8.793 11.238 -1.575 1.00 61.59 70 TYR A C 1
ATOM 563 O O . TYR A 1 70 ? 8.004 11.661 -2.419 1.00 61.59 70 TYR A O 1
ATOM 571 N N . CYS A 1 71 ? 8.394 10.946 -0.339 1.00 54.69 71 CYS A N 1
ATOM 572 C CA . CYS A 1 71 ? 7.011 11.050 0.100 1.00 54.69 71 CYS A CA 1
ATOM 573 C C . CYS A 1 71 ? 6.672 12.470 0.583 1.00 54.69 71 CYS A C 1
ATOM 575 O O . CYS A 1 71 ? 6.519 12.704 1.781 1.00 54.69 71 CYS A O 1
ATOM 577 N N . LYS A 1 72 ? 6.485 13.415 -0.347 1.00 49.44 72 LYS A N 1
ATOM 578 C CA . LYS A 1 72 ? 5.781 14.682 -0.074 1.00 49.44 72 LYS A CA 1
ATOM 579 C C . LYS A 1 72 ? 4.483 14.736 -0.889 1.00 49.44 72 LYS A C 1
ATOM 581 O O . LYS A 1 72 ? 4.520 14.939 -2.090 1.00 49.44 72 LYS A O 1
ATOM 586 N N . ASN A 1 73 ? 3.360 14.545 -0.186 1.00 42.59 73 ASN A N 1
ATOM 587 C CA . ASN A 1 73 ? 1.958 14.579 -0.633 1.00 42.59 73 ASN A CA 1
ATOM 588 C C . ASN A 1 73 ? 1.577 13.634 -1.791 1.00 42.59 73 ASN A C 1
ATOM 590 O O . ASN A 1 73 ? 2.091 13.697 -2.901 1.00 42.59 73 ASN A O 1
ATOM 594 N N . SER A 1 74 ? 0.587 12.775 -1.528 1.00 48.53 74 SER A N 1
ATOM 595 C CA . SER A 1 74 ? 0.104 11.665 -2.370 1.00 48.53 74 SER A CA 1
ATOM 596 C C . SER A 1 74 ? -0.520 12.041 -3.728 1.00 48.53 74 SER A C 1
ATOM 598 O O . SER A 1 74 ? -1.182 11.203 -4.337 1.00 48.53 74 SER A O 1
ATOM 600 N N . GLU A 1 75 ? -0.304 13.264 -4.209 1.00 47.94 75 GLU A N 1
ATOM 601 C CA . GLU A 1 75 ? -0.797 13.774 -5.494 1.00 47.94 75 GLU A CA 1
ATOM 602 C C . GLU A 1 75 ? 0.287 14.430 -6.364 1.00 47.94 75 GLU A C 1
ATOM 604 O O . GLU A 1 75 ? 0.003 14.778 -7.505 1.00 47.94 75 GLU A O 1
ATOM 609 N N . GLN A 1 76 ? 1.540 14.545 -5.903 1.00 45.25 76 GLN A N 1
ATOM 610 C CA . GLN A 1 76 ? 2.632 15.051 -6.741 1.00 45.25 76 GLN A CA 1
ATOM 611 C C . GLN A 1 76 ? 3.868 14.157 -6.664 1.00 45.25 76 GLN A C 1
ATOM 613 O O . GLN A 1 76 ? 4.839 14.434 -5.964 1.00 45.25 76 GLN A O 1
ATOM 618 N N . ILE A 1 77 ? 3.878 13.105 -7.484 1.00 50.41 77 ILE A N 1
ATOM 619 C CA . ILE A 1 77 ? 5.131 12.494 -7.942 1.00 50.41 77 ILE A CA 1
ATOM 620 C C . ILE A 1 77 ? 5.722 13.466 -8.979 1.00 50.41 77 ILE A C 1
ATOM 622 O O . ILE A 1 77 ? 5.602 13.260 -10.179 1.00 50.41 77 ILE A O 1
ATOM 626 N N . GLY A 1 78 ? 6.253 14.596 -8.506 1.00 41.72 78 GLY A N 1
ATOM 627 C CA . GLY A 1 78 ? 6.839 15.652 -9.342 1.00 41.72 78 GLY A CA 1
ATOM 628 C C . GLY A 1 78 ? 8.249 16.067 -8.918 1.00 41.72 78 GLY A C 1
ATOM 629 O O . GLY A 1 78 ? 8.956 16.707 -9.684 1.00 41.72 78 GLY A O 1
ATOM 630 N N . ALA A 1 79 ? 8.708 15.683 -7.722 1.00 41.88 79 ALA A N 1
ATOM 631 C CA . ALA A 1 79 ? 9.964 16.212 -7.183 1.00 41.88 79 ALA A CA 1
ATOM 632 C C . ALA A 1 79 ? 11.221 15.403 -7.557 1.00 41.88 79 ALA A C 1
ATOM 634 O O . ALA A 1 79 ? 12.319 15.950 -7.529 1.00 41.88 79 ALA A O 1
ATOM 635 N N . ALA A 1 80 ? 11.098 14.128 -7.948 1.00 43.91 80 ALA A N 1
ATOM 636 C CA . ALA A 1 80 ? 12.273 13.312 -8.281 1.00 43.91 80 ALA A CA 1
ATOM 637 C C . ALA A 1 80 ? 12.903 13.661 -9.646 1.00 43.91 80 ALA A C 1
ATOM 639 O O . ALA A 1 80 ? 14.056 13.316 -9.883 1.00 43.91 80 ALA A O 1
ATOM 640 N N . GLN A 1 81 ? 12.189 14.377 -10.525 1.00 44.12 81 GLN A N 1
ATOM 641 C CA . GLN A 1 81 ? 12.743 14.863 -11.797 1.00 44.12 81 GLN A CA 1
ATOM 642 C C . GLN A 1 81 ? 13.556 16.161 -11.659 1.00 44.12 81 GLN A C 1
ATOM 644 O O . GLN A 1 81 ? 14.283 16.503 -12.582 1.00 44.12 81 GLN A O 1
ATOM 649 N N . SER A 1 82 ? 13.482 16.868 -10.524 1.00 37.94 82 SER A N 1
ATOM 650 C CA . SER A 1 82 ? 14.152 18.169 -10.358 1.00 37.94 82 SER A CA 1
ATOM 651 C C . SER A 1 82 ? 15.530 18.096 -9.689 1.00 37.94 82 SER A C 1
ATOM 653 O O . SER A 1 82 ? 16.190 19.121 -9.581 1.00 37.94 82 SER A O 1
ATOM 655 N N . PHE A 1 83 ? 15.967 16.921 -9.226 1.00 38.38 83 PHE A N 1
ATOM 656 C CA . PHE A 1 83 ? 17.298 16.733 -8.623 1.00 38.38 83 PHE A CA 1
ATOM 657 C C . PHE A 1 83 ? 18.335 16.142 -9.593 1.00 38.38 83 PHE A C 1
ATOM 659 O O . PHE A 1 83 ? 19.469 15.890 -9.197 1.00 38.38 83 PHE A O 1
ATOM 666 N N . LEU A 1 84 ? 17.945 15.906 -10.850 1.00 38.31 84 LEU A N 1
ATOM 667 C CA . LEU A 1 84 ? 18.803 15.366 -11.912 1.00 38.31 84 LEU A CA 1
ATOM 668 C C . LEU A 1 84 ? 18.900 16.293 -13.141 1.00 38.31 84 LEU A C 1
ATOM 670 O O . LEU A 1 84 ? 19.255 15.827 -14.222 1.00 38.31 84 LEU A O 1
ATOM 674 N N . LEU A 1 85 ? 18.615 17.588 -12.973 1.00 37.47 85 LEU A N 1
ATOM 675 C CA . LEU A 1 85 ? 18.953 18.638 -13.940 1.00 37.47 85 LEU A CA 1
ATOM 676 C C . LEU A 1 85 ? 19.920 19.636 -13.306 1.00 37.47 85 LEU A C 1
ATOM 678 O O . LEU A 1 85 ? 19.635 20.064 -12.166 1.00 37.47 85 LEU A O 1
#

Secondary structure (DSSP, 8-state):
-EEE-TT-----HHHHHHHHTHHHHHS-HHHHHHH-EEES--HHHHHHHHHHHHHHHS-GGGTTS-GGGT-S-TT-TTSTTSS--